Protein AF-A0A2P6R3I9-F1 (afdb_monomer_lite)

Sequence (46 aa):
MAARHKKYRYIQGVQFHPESIITSEGRTIVRNFVKLIEKSESESEN

InterPro domains:
  IPR017926 Glutamine amidotransferase [PF00117] (1-34)
  IPR029062 Class I glutamine amidotransferase-like [G3DSA:3.40.50.880] (1-45)
  IPR029062 Class I glutamine amidotransferase-like [SSF52317] (1-40)
  IPR050472 Anthranilate Synthase/Amidotransferase [PTHR43418] (1-41)

pLDDT: mean 88.77, std 8.53, range [53.12, 96.81]

Secondary structure (DSSP, 8-state):
-EEE-SS-TT-EEESS-TT-TTSHHHHHHHHHHHHHHHHHHHHH--

Radius of gyration: 12.21 Å; chains: 1; bounding box: 27×25×30 Å

Structure (mmCIF, N/CA/C/O backbone):
data_AF-A0A2P6R3I9-F1
#
_entry.id   AF-A0A2P6R3I9-F1
#
loop_
_atom_site.group_PDB
_atom_site.id
_atom_site.type_symbol
_atom_site.label_atom_id
_atom_site.label_alt_id
_atom_site.label_comp_id
_atom_site.label_asym_id
_atom_site.label_entity_id
_atom_site.label_seq_id
_atom_site.pdbx_PDB_ins_code
_atom_site.Cartn_x
_atom_site.Cartn_y
_atom_site.Cartn_z
_atom_site.occupancy
_atom_site.B_iso_or_equiv
_atom_site.auth_seq_id
_atom_site.auth_co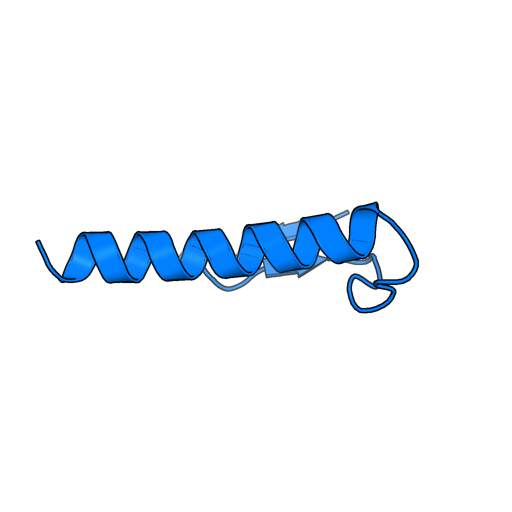mp_id
_atom_site.auth_asym_id
_atom_site.auth_atom_id
_atom_site.pdbx_PDB_model_num
ATOM 1 N N . ME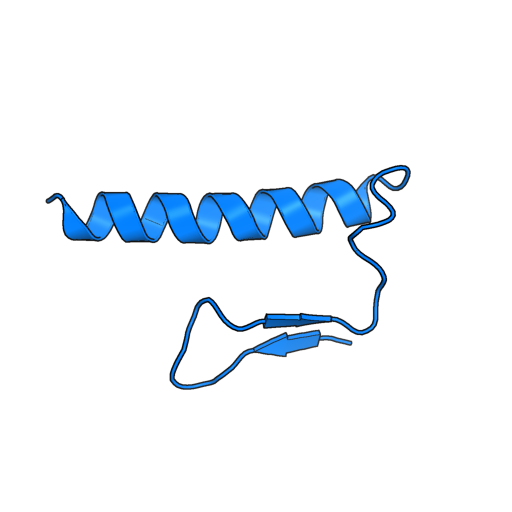T A 1 1 ? 4.938 -13.213 -1.848 1.00 84.25 1 MET A N 1
ATOM 2 C CA . MET A 1 1 ? 4.774 -13.374 -0.383 1.00 84.25 1 MET A CA 1
ATOM 3 C C . MET A 1 1 ? 4.542 -12.023 0.276 1.00 84.25 1 MET A C 1
ATOM 5 O O . MET A 1 1 ? 5.152 -11.045 -0.150 1.00 84.25 1 MET A O 1
ATOM 9 N N . ALA A 1 2 ? 3.698 -11.984 1.309 1.00 93.38 2 ALA A N 1
ATOM 10 C CA . ALA A 1 2 ? 3.443 -10.798 2.126 1.00 93.38 2 ALA A CA 1
ATOM 11 C C . ALA A 1 2 ? 3.131 -11.193 3.579 1.00 93.38 2 ALA A C 1
ATOM 13 O O . ALA A 1 2 ? 2.673 -12.308 3.834 1.00 93.38 2 ALA A O 1
ATOM 14 N N . ALA A 1 3 ? 3.351 -10.269 4.509 1.00 95.62 3 ALA A N 1
ATOM 15 C CA . ALA A 1 3 ? 3.028 -10.398 5.924 1.00 95.62 3 ALA A CA 1
ATOM 16 C C . ALA A 1 3 ? 2.343 -9.122 6.434 1.00 95.62 3 ALA A C 1
ATOM 18 O O . ALA A 1 3 ? 2.601 -8.019 5.954 1.00 95.62 3 ALA A O 1
ATOM 19 N N . ARG A 1 4 ? 1.478 -9.267 7.441 1.00 95.81 4 ARG A N 1
ATOM 20 C CA . ARG A 1 4 ? 0.820 -8.151 8.135 1.00 95.81 4 ARG A CA 1
ATOM 21 C C . ARG A 1 4 ? 0.953 -8.340 9.637 1.00 95.81 4 ARG A C 1
ATOM 23 O O . ARG A 1 4 ? 0.772 -9.452 10.137 1.00 95.81 4 ARG A O 1
ATOM 30 N N . HIS A 1 5 ? 1.225 -7.259 10.360 1.00 96.81 5 HIS A N 1
ATOM 31 C CA . HIS A 1 5 ? 1.296 -7.316 11.814 1.00 96.81 5 HIS A CA 1
ATOM 32 C C . HIS A 1 5 ? -0.088 -7.596 12.423 1.00 96.81 5 HIS A C 1
ATOM 34 O O . HIS A 1 5 ? -1.089 -6.993 12.032 1.00 96.81 5 HIS A O 1
ATOM 40 N N . LYS A 1 6 ? -0.160 -8.494 13.415 1.00 93.44 6 LYS A N 1
ATOM 41 C CA . LYS A 1 6 ? -1.441 -8.918 14.017 1.00 93.44 6 LYS A CA 1
ATOM 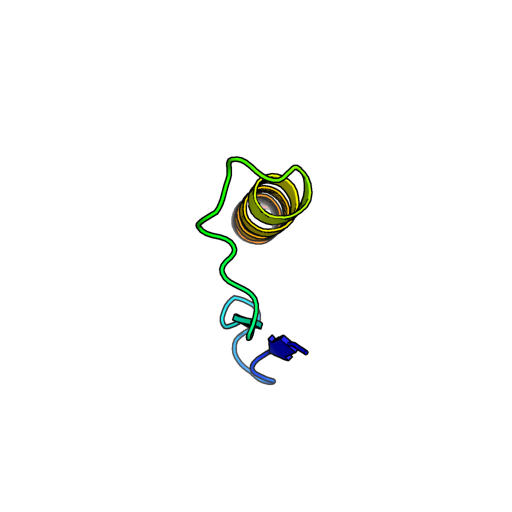42 C C . LYS A 1 6 ? -2.147 -7.785 14.767 1.00 93.44 6 LYS A C 1
ATOM 44 O O . LYS A 1 6 ? -3.348 -7.611 14.615 1.00 93.44 6 LYS A O 1
ATOM 49 N N . LYS A 1 7 ? -1.390 -7.013 15.555 1.00 94.94 7 LYS A N 1
ATOM 50 C CA . LYS A 1 7 ? -1.905 -5.901 16.375 1.00 94.94 7 LYS A CA 1
ATOM 51 C C . LYS A 1 7 ? -1.976 -4.567 15.623 1.00 94.94 7 LYS A C 1
ATOM 53 O O . LYS A 1 7 ? -2.822 -3.740 15.925 1.00 94.94 7 LYS A O 1
ATOM 58 N N . TYR A 1 8 ? -1.088 -4.351 14.652 1.00 93.06 8 TYR A N 1
ATOM 59 C CA . TYR A 1 8 ? -0.893 -3.046 14.016 1.00 93.06 8 TYR A CA 1
ATOM 60 C C . TYR A 1 8 ? -1.307 -3.156 12.554 1.00 93.06 8 TYR A C 1
ATOM 62 O O . TYR A 1 8 ? -0.537 -3.597 11.705 1.00 93.06 8 TYR A O 1
ATOM 70 N N . ARG A 1 9 ? -2.561 -2.803 12.269 1.00 90.12 9 ARG A N 1
ATOM 71 C CA . ARG A 1 9 ? -3.196 -3.042 10.965 1.00 90.12 9 ARG A CA 1
ATOM 72 C C . ARG A 1 9 ? -2.458 -2.381 9.791 1.00 90.12 9 ARG A C 1
ATOM 74 O O . ARG A 1 9 ? -2.456 -2.955 8.702 1.00 90.12 9 ARG A O 1
ATOM 81 N N . TYR A 1 10 ? -1.817 -1.236 10.029 1.00 93.38 10 TYR A N 1
ATOM 82 C CA . TYR A 1 10 ? -1.078 -0.460 9.023 1.00 93.38 10 TYR A CA 1
ATOM 83 C C . TYR A 1 10 ? 0.375 -0.907 8.836 1.00 93.38 10 TYR A C 1
ATOM 85 O O . TYR A 1 10 ? 1.073 -0.357 7.996 1.00 93.38 10 TYR A O 1
ATOM 93 N N . ILE A 1 11 ? 0.845 -1.920 9.569 1.00 95.12 11 ILE A N 1
ATOM 94 C CA . ILE A 1 11 ? 2.186 -2.473 9.360 1.00 95.12 11 ILE A CA 1
ATOM 95 C C . ILE A 1 11 ? 2.073 -3.691 8.444 1.00 95.12 11 ILE A C 1
ATOM 97 O O . ILE A 1 11 ? 1.560 -4.747 8.837 1.00 95.12 11 ILE A O 1
ATOM 101 N N . GLN A 1 12 ? 2.555 -3.530 7.213 1.00 95.12 12 GLN A N 1
ATOM 102 C CA . GLN A 1 12 ? 2.552 -4.550 6.168 1.00 95.12 12 GLN A CA 1
ATOM 103 C C . GLN A 1 12 ? 3.950 -4.668 5.557 1.00 95.12 12 GLN A C 1
ATOM 105 O O . GLN A 1 12 ? 4.612 -3.662 5.327 1.00 95.12 12 GLN A O 1
ATOM 110 N N . GLY A 1 13 ? 4.392 -5.897 5.302 1.00 95.19 13 GLY A N 1
ATOM 111 C CA . GLY A 1 13 ? 5.653 -6.199 4.632 1.00 95.19 13 GLY A CA 1
ATOM 112 C C . GLY A 1 13 ? 5.398 -7.040 3.389 1.00 95.19 13 GLY A C 1
ATOM 113 O O . GLY A 1 13 ? 4.645 -8.015 3.432 1.00 95.19 13 GLY A O 1
ATOM 114 N N . VAL A 1 14 ? 6.026 -6.678 2.277 1.00 93.94 14 VAL A N 1
ATOM 115 C CA . VAL A 1 14 ? 5.957 -7.415 1.012 1.00 93.94 14 VAL A CA 1
ATOM 116 C C . VAL A 1 14 ? 7.375 -7.714 0.540 1.00 93.94 14 VAL A C 1
ATOM 118 O O . VAL A 1 14 ? 8.267 -6.897 0.723 1.00 93.94 14 VAL A O 1
ATOM 121 N N . GLN A 1 15 ? 7.590 -8.897 -0.040 1.00 91.12 15 GLN A N 1
ATOM 122 C CA . GLN A 1 15 ? 8.893 -9.243 -0.630 1.00 91.12 15 GLN A CA 1
ATOM 123 C C . GLN A 1 15 ? 9.068 -8.645 -2.036 1.00 91.12 15 GLN A C 1
ATOM 125 O O . GLN A 1 15 ? 10.180 -8.546 -2.547 1.00 91.12 15 GLN A O 1
ATOM 130 N N . PHE A 1 16 ? 7.951 -8.286 -2.671 1.00 89.12 16 PHE A N 1
ATOM 131 C CA . PHE A 1 16 ? 7.944 -7.511 -3.904 1.00 89.12 16 PHE A CA 1
ATOM 132 C C . PHE A 1 16 ? 8.465 -6.092 -3.638 1.00 89.12 16 PHE A C 1
ATOM 134 O O . PHE A 1 16 ? 8.388 -5.629 -2.506 1.00 89.12 16 PHE A O 1
ATOM 141 N N . HIS A 1 17 ? 8.936 -5.412 -4.680 1.00 89.38 17 HIS A N 1
ATOM 142 C CA . HIS A 1 17 ? 9.370 -4.015 -4.641 1.00 89.38 17 HIS A CA 1
ATOM 143 C C . HIS A 1 17 ? 8.219 -3.107 -5.128 1.00 89.38 17 HIS A C 1
ATOM 145 O O . HIS A 1 17 ? 8.140 -2.804 -6.325 1.00 89.38 17 HIS A O 1
ATOM 151 N N . PRO A 1 18 ? 7.252 -2.722 -4.263 1.00 85.06 18 PRO A N 1
ATOM 152 C CA . PRO A 1 18 ? 6.083 -1.930 -4.659 1.00 85.06 18 PRO A CA 1
ATOM 153 C C . PRO A 1 18 ? 6.439 -0.515 -5.129 1.00 85.06 18 PRO A C 1
ATOM 155 O O . PRO A 1 18 ? 5.644 0.115 -5.826 1.00 85.06 18 PRO A O 1
ATOM 158 N N . GLU A 1 19 ? 7.634 -0.031 -4.793 1.00 85.81 19 GLU A N 1
ATOM 159 C CA . GLU A 1 19 ? 8.196 1.226 -5.281 1.00 85.81 19 GLU A CA 1
ATOM 160 C C . GLU A 1 19 ? 8.473 1.205 -6.790 1.00 85.81 19 GLU A C 1
ATOM 162 O O . GLU A 1 19 ? 8.586 2.262 -7.412 1.00 85.81 19 GLU A O 1
ATOM 167 N N . SER A 1 20 ? 8.491 0.020 -7.411 1.00 82.81 20 SER A N 1
ATOM 168 C CA . SER A 1 20 ? 8.517 -0.149 -8.867 1.00 82.81 20 SER A CA 1
ATOM 169 C C . SER A 1 20 ? 7.153 0.192 -9.498 1.00 82.81 20 SER A C 1
ATOM 171 O O . SER A 1 20 ? 6.507 -0.640 -10.143 1.00 82.81 20 SER A O 1
ATOM 173 N N . ILE A 1 21 ? 6.718 1.450 -9.345 1.00 74.31 21 ILE A N 1
ATOM 174 C CA . ILE A 1 21 ? 5.434 2.016 -9.816 1.00 74.31 21 ILE A CA 1
ATOM 175 C C . ILE A 1 21 ? 5.274 2.070 -11.347 1.00 74.31 21 ILE A C 1
ATOM 177 O O . ILE A 1 21 ? 4.236 2.516 -11.853 1.00 74.31 21 ILE A O 1
ATOM 181 N N . ILE A 1 22 ? 6.321 1.666 -12.073 1.00 82.25 22 ILE A N 1
ATOM 182 C CA . ILE A 1 22 ? 6.309 1.430 -13.521 1.00 82.25 22 ILE A CA 1
ATOM 183 C C . ILE A 1 22 ? 5.416 0.222 -13.839 1.00 82.25 22 ILE A C 1
ATOM 185 O O . ILE A 1 22 ? 4.751 0.204 -14.870 1.00 82.25 22 ILE A O 1
ATOM 189 N N . THR A 1 23 ? 5.334 -0.753 -12.926 1.00 87.50 23 THR A N 1
ATOM 190 C CA . THR A 1 23 ? 4.372 -1.856 -13.021 1.00 87.50 23 THR A CA 1
ATOM 191 C C . THR A 1 23 ? 2.998 -1.422 -12.501 1.00 87.50 23 THR A C 1
ATOM 193 O O . THR A 1 23 ? 2.891 -0.686 -11.511 1.00 87.50 23 THR A O 1
ATOM 196 N N . SER A 1 24 ? 1.928 -1.904 -13.138 1.00 88.75 24 SER A N 1
ATOM 197 C CA . SER A 1 24 ? 0.542 -1.743 -12.664 1.00 88.75 24 SER A CA 1
ATOM 198 C C . SER A 1 24 ? 0.371 -2.228 -11.222 1.00 88.75 24 SER A C 1
ATOM 200 O O . SER A 1 24 ? -0.357 -1.622 -10.429 1.00 88.75 24 SER A O 1
ATOM 202 N N . GLU A 1 25 ? 1.125 -3.260 -10.857 1.00 90.69 25 GLU A N 1
ATOM 203 C CA . GLU A 1 25 ? 0.995 -3.955 -9.580 1.00 90.69 25 GLU A CA 1
ATOM 204 C C . GLU A 1 25 ? 1.623 -3.153 -8.444 1.00 90.69 25 GLU A C 1
ATOM 206 O O . GLU A 1 25 ? 0.979 -2.967 -7.410 1.00 90.69 25 GLU A O 1
ATOM 211 N N . GLY A 1 26 ? 2.812 -2.571 -8.652 1.00 91.19 26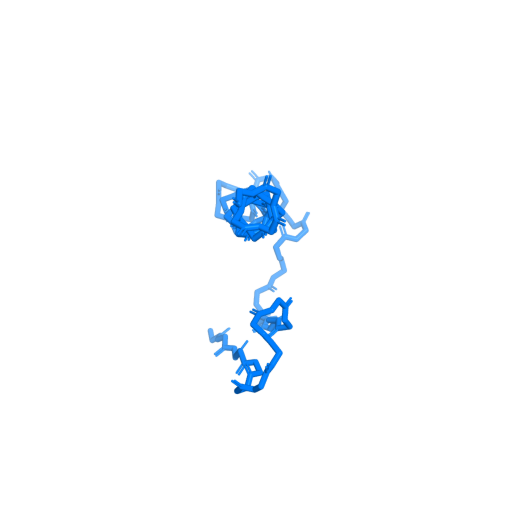 GLY A N 1
ATOM 212 C CA . GLY A 1 26 ? 3.426 -1.662 -7.677 1.00 91.19 26 GLY A CA 1
ATOM 213 C C . GLY A 1 26 ? 2.517 -0.472 -7.358 1.00 91.19 26 GLY A C 1
ATOM 214 O O . GLY A 1 26 ? 2.225 -0.189 -6.193 1.00 91.19 26 GLY A O 1
ATOM 215 N N . ARG A 1 27 ? 1.946 0.156 -8.397 1.00 92.44 27 ARG A N 1
ATOM 216 C CA . ARG A 1 27 ? 1.002 1.275 -8.236 1.00 92.44 27 ARG A CA 1
ATOM 217 C C . ARG A 1 27 ? -0.267 0.871 -7.484 1.00 92.44 27 ARG A C 1
ATOM 219 O O . ARG A 1 27 ? -0.787 1.656 -6.688 1.00 92.44 27 ARG A O 1
ATOM 226 N N . THR A 1 28 ? -0.765 -0.337 -7.729 1.00 94.00 28 THR A N 1
ATOM 227 C CA . THR A 1 28 ? -1.954 -0.874 -7.059 1.00 94.00 28 THR A CA 1
ATOM 228 C C . THR A 1 28 ? -1.687 -1.151 -5.582 1.00 94.00 28 THR A C 1
ATOM 230 O O . THR A 1 28 ? -2.499 -0.766 -4.740 1.00 94.00 28 THR A O 1
ATOM 233 N N . ILE A 1 29 ? -0.538 -1.745 -5.247 1.00 93.69 29 ILE A N 1
ATOM 234 C CA . ILE A 1 29 ? -0.149 -2.027 -3.857 1.00 93.69 29 ILE A CA 1
ATOM 235 C C . ILE A 1 29 ? -0.075 -0.727 -3.048 1.00 93.69 29 ILE A C 1
ATOM 237 O O . ILE A 1 29 ? -0.710 -0.628 -1.996 1.00 93.69 29 ILE A O 1
ATOM 241 N N . VAL A 1 30 ? 0.621 0.292 -3.567 1.00 93.38 30 VAL A N 1
ATOM 242 C CA . VAL A 1 30 ? 0.741 1.597 -2.894 1.00 93.38 30 VAL A CA 1
ATOM 243 C C . VAL A 1 30 ? -0.630 2.259 -2.731 1.00 93.38 30 VAL A C 1
ATOM 245 O O . VAL A 1 30 ? -0.981 2.690 -1.633 1.00 93.38 30 VAL A O 1
ATOM 248 N N . ARG A 1 31 ? -1.452 2.284 -3.789 1.00 94.44 31 ARG A N 1
ATOM 249 C CA . ARG A 1 31 ? -2.801 2.876 -3.741 1.00 94.44 31 ARG A CA 1
ATOM 250 C C . ARG A 1 31 ? -3.691 2.205 -2.694 1.00 94.44 31 ARG A C 1
ATOM 252 O O . ARG A 1 31 ? -4.424 2.889 -1.987 1.00 94.44 31 ARG A O 1
ATOM 259 N N . ASN A 1 32 ? -3.647 0.879 -2.604 1.00 94.62 32 ASN A N 1
ATOM 260 C CA . ASN A 1 32 ? -4.445 0.134 -1.635 1.00 94.62 32 ASN A CA 1
ATOM 261 C C . ASN A 1 32 ? -4.005 0.424 -0.198 1.00 94.62 32 ASN A C 1
ATOM 263 O O . ASN A 1 32 ? -4.854 0.514 0.688 1.00 94.62 32 ASN A O 1
ATOM 267 N N . PHE A 1 33 ? -2.701 0.599 0.028 1.00 94.62 33 PHE A N 1
ATOM 268 C CA . PHE A 1 33 ? -2.177 0.966 1.338 1.00 94.62 33 PHE A CA 1
ATOM 269 C C . PHE A 1 33 ? -2.637 2.364 1.772 1.00 94.62 33 PHE A C 1
ATOM 271 O O . PHE A 1 33 ? -3.106 2.518 2.895 1.00 94.62 33 PHE A O 1
ATOM 278 N N . VAL A 1 34 ? -2.600 3.353 0.872 1.00 94.69 34 VAL A N 1
ATOM 279 C CA . VAL A 1 34 ? -3.094 4.715 1.158 1.00 94.69 34 VAL A CA 1
ATOM 280 C C . VAL A 1 34 ? -4.586 4.705 1.496 1.00 94.69 34 VAL A C 1
ATOM 282 O O . VAL A 1 34 ? -4.974 5.192 2.552 1.00 94.69 34 VAL A O 1
ATOM 285 N N . LYS A 1 35 ? -5.417 4.046 0.678 1.00 95.19 35 LYS A N 1
ATOM 286 C CA . LYS A 1 35 ? -6.866 3.929 0.936 1.00 95.19 35 LYS A CA 1
ATOM 287 C C . LYS A 1 35 ? -7.198 3.280 2.279 1.00 95.19 35 LYS A C 1
ATOM 289 O O . LYS A 1 35 ? -8.224 3.576 2.885 1.00 95.19 35 LYS A O 1
ATOM 294 N N . LEU A 1 36 ? -6.362 2.342 2.726 1.00 93.81 36 LEU A N 1
ATOM 295 C CA . LEU A 1 36 ? -6.525 1.700 4.027 1.00 93.81 36 LEU A CA 1
ATOM 296 C C . LEU A 1 36 ? -6.349 2.706 5.176 1.00 93.81 36 LEU A C 1
ATOM 298 O O . LEU A 1 36 ? -7.042 2.576 6.184 1.00 93.81 36 LEU A O 1
ATOM 302 N N . ILE A 1 37 ? -5.435 3.669 5.025 1.00 92.88 37 ILE A N 1
ATOM 303 C CA . ILE A 1 37 ? -5.181 4.730 6.007 1.00 92.88 37 ILE A CA 1
ATOM 304 C C . ILE A 1 37 ? -6.339 5.729 5.999 1.00 92.88 37 ILE A C 1
ATOM 306 O O . ILE A 1 37 ? -6.943 5.933 7.046 1.00 92.88 37 ILE A O 1
ATOM 310 N N . GLU A 1 38 ? -6.728 6.234 4.823 1.00 92.62 38 GLU A N 1
ATOM 311 C CA . GLU A 1 38 ? -7.843 7.189 4.675 1.00 92.62 38 GLU A CA 1
ATOM 312 C C . GLU A 1 38 ? -9.135 6.657 5.314 1.00 92.62 38 GLU A C 1
ATOM 314 O O . GLU A 1 38 ? -9.838 7.364 6.035 1.00 92.62 38 GLU A O 1
ATOM 319 N N . LYS A 1 39 ? -9.429 5.365 5.106 1.00 88.75 39 LYS A N 1
ATOM 320 C CA . LYS A 1 39 ? -10.591 4.720 5.726 1.00 88.75 39 LYS A CA 1
ATOM 321 C C . LYS A 1 39 ? -10.512 4.741 7.256 1.00 88.75 39 LYS A C 1
ATOM 323 O O . LYS A 1 39 ? -11.520 4.995 7.905 1.00 88.75 39 LYS A O 1
ATOM 328 N N . SER A 1 40 ? -9.334 4.494 7.826 1.00 85.81 40 SER A N 1
ATOM 329 C CA . SER A 1 40 ? -9.140 4.554 9.278 1.00 85.81 40 SER A CA 1
ATOM 330 C C . SER A 1 40 ? -9.375 5.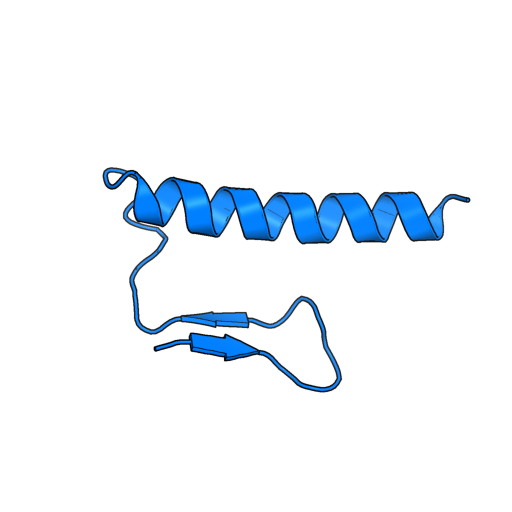942 9.849 1.00 85.81 40 SER A C 1
ATOM 332 O O . SER A 1 40 ? -9.919 6.058 10.945 1.00 85.81 40 SER A O 1
ATOM 334 N N . GLU A 1 41 ? -8.909 6.971 9.148 1.00 82.94 41 GLU A N 1
ATOM 335 C CA . GLU A 1 41 ? -9.069 8.361 9.572 1.00 82.94 41 GLU A CA 1
ATOM 336 C C . GLU A 1 41 ? -10.556 8.735 9.545 1.00 82.94 41 GLU A C 1
ATOM 338 O O . GLU A 1 41 ? -11.086 9.187 10.555 1.00 82.94 41 GLU A O 1
ATOM 343 N N . SER A 1 42 ? -11.274 8.373 8.474 1.00 81.50 42 SER A N 1
ATOM 344 C CA . SER A 1 42 ? -12.723 8.613 8.365 1.00 81.50 42 SER A CA 1
ATOM 345 C C . SER A 1 42 ? -13.578 7.861 9.399 1.00 81.50 42 SER A C 1
ATOM 347 O O . SER A 1 42 ? -14.655 8.322 9.768 1.00 81.50 42 SER A O 1
ATOM 349 N N . GLU A 1 43 ? -13.121 6.697 9.876 1.00 77.06 43 GLU A N 1
ATOM 350 C CA . GLU A 1 43 ? -13.775 5.939 10.958 1.00 77.06 43 GLU A CA 1
ATOM 351 C C . GLU A 1 43 ? -13.507 6.548 12.344 1.00 77.06 43 GLU A C 1
ATOM 353 O O . GLU A 1 43 ? -14.222 6.231 13.288 1.00 77.06 43 GLU A O 1
ATOM 358 N N . SER A 1 44 ? -12.484 7.399 12.477 1.00 72.94 44 SER A N 1
ATOM 359 C CA . SER A 1 44 ? -12.114 8.055 13.739 1.00 72.94 44 SER A CA 1
ATOM 360 C C . SER A 1 44 ? -12.758 9.440 13.907 1.00 72.94 44 SER A C 1
ATOM 362 O O . SER A 1 44 ? -12.774 9.969 15.015 1.00 72.94 44 SER A O 1
ATOM 364 N N . GLU A 1 45 ? -13.260 10.031 12.818 1.00 66.62 45 GLU A N 1
ATOM 365 C CA . GLU A 1 45 ? -13.909 11.353 12.783 1.00 66.62 45 GLU A CA 1
ATOM 366 C C . GLU A 1 45 ? -15.451 11.298 12.896 1.00 66.62 45 GLU A C 1
ATOM 368 O O . GLU A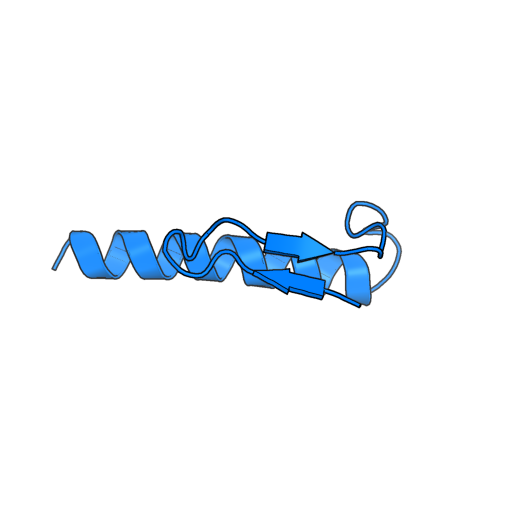 1 45 ? -16.083 12.349 13.005 1.00 66.62 45 GLU A O 1
ATOM 373 N N . ASN A 1 46 ? -16.052 10.099 12.893 1.00 53.12 46 ASN A N 1
ATOM 374 C CA . ASN A 1 46 ? -17.490 9.851 13.117 1.00 53.12 46 ASN A CA 1
ATOM 375 C C . ASN A 1 46 ? -17.770 9.382 14.549 1.00 53.12 46 ASN A C 1
ATOM 377 O O . ASN A 1 46 ? -18.864 9.709 15.063 1.00 53.12 46 ASN A O 1
#

Foldseek 3Di:
DKDADPVDRLDIDDPDDLVPVVDPNSVVVVVVSVVVVVVVVVVVVD

Organism: Rosa chinensis (NCBI:txid74649)